Protein 5MVR (pdb70)

Organism: Bacillus subtilis (strain 168) (NCBI:txid224308)

Nearest PDB structures (foldseek):
  5mvr-assembly1_A  TM=1.007E+00  e=6.581E-34  Bacillus subtilis
  5np9-assembly1_A  TM=9.831E-01  e=3.934E-27  Bacillus subtilis
  6n9a-assembly1_E-2  TM=8.313E-01  e=5.200E-14  Thermotoga maritima
  6s84-assembly1_E  TM=8.125E-01  e=1.588E-12  Thermotoga maritima MSB8
  6dcr-assembly2_B  TM=3.555E-01  e=1.978E+00  Escherichia coli K-12

Secondary structure (DSSP, 8-state):
----EEEEEEESSHHHHHHHHHHHHHT--TT-EEEEE--TTSSHHHHHHHHHHHTT--S----SEEEE-SSSS-EEEEE------THHHHTSSSEEEEETGGGGGGGS-S-EEEEEEEEETTTEEEEEEEEESHHHHHHHHHHHHT--

Solvent-accessible surface area: 8008 Å² total; per-residue (Å²): 168,176,167,71,111,99,41,128,47,132,2,79,65,84,115,69,5,43,48,12,0,101,16,0,3,66,48,16,105,73,31,4,3,0,4,0,30,13,108,158,49,2,16,14,69,33,0,0,73,0,0,1,84,18,1,45,8,129,141,129,20,80,116,114,42,37,80,7,96,78,22,121,26,31,0,24,7,4,32,17,143,48,106,112,51,14,91,126,56,7,128,19,130,1,0,0,0,0,6,47,1,96,62,18,86,169,74,20,33,154,85,22,0,49,0,44,1,124,137,19,86,115,102,34,41,40,0,21,0,15,2,38,18,93,45,10,51,100,0,7,90,47,1,59,155,93,99,156

InterPro domains:
  IPR003442 tRNA threonylcarbamoyl adenosine modification protein TsaE [PF02367] (10-134)
  IPR003442 tRNA threonylcarbamoyl adenosine modification protein TsaE [TIGR00150] (10-139)
  IPR027417 P-loop containing nucleoside triphosphate hydrolase [G3DSA:3.40.50.300] (2-152)
  IPR027417 P-loop containing nucleoside triphosphate hydrolase [SSF52540] (26-119)

Sequence (148 aa):
SHMVKQLKWRTVNPEEETKAIAKKLTAAFAKPGDVLTLEGDLGAGKTTFTKGFAEGLGITRIVFTIIKEYNDGGVLPLYHMDVYRMLGLDEYFHGQGVCLVEWAHLIEEQLPQERLQIVIKRAGDDEREITFTAVGNRYEMLCEELSRHDN

Foldseek 3Di:
DDDWDKDKDKDDDLVVLLVLLLLLLLLDWPEAEEEEEEDVPLQRQSSQV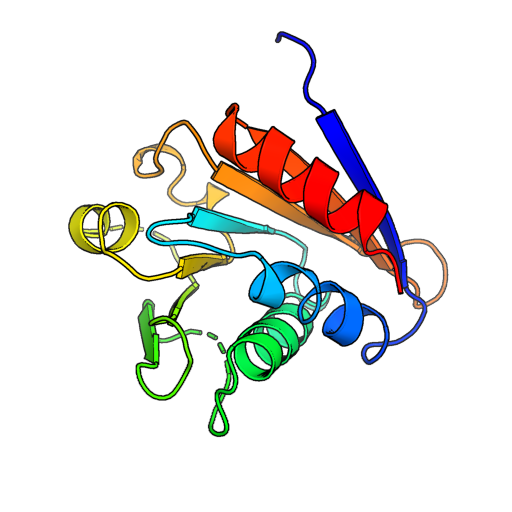SNCVSQVHDDDRAPQWDWDDPGPFIEIEGEPPDDDPCVCNNNDTGYYYYYPCVNVVVNHDQWHWYWYWYQDDDNMIMIMTIGRDPVRVVSVVVSVVVVD

B-factor: mean 52.77, std 24.4, range [19.47, 144.21]

Structure (mmCIF, N/CA/C/O backbone):
data_5MVR
#
_entry.id   5MVR
#
_cell.length_a   68.590
_cell.length_b   59.820
_cell.length_c   39.340
_cell.angle_alpha   90.00
_cell.angle_beta   110.09
_cell.angle_gamma   90.00
#
_symmetry.space_group_name_H-M   'C 1 2 1'
#
loop_
_entity.id
_entity.type
_entity.pdbx_description
1 polymer 'tRNA threonylcarbamoyladenosine biosynthesis protein TsaE'
2 non-polymer "ADENOSINE-5'-DIPHOSPHATE"
3 non-polymer 'MAGNESIUM ION'
4 non-polymer 1,2-ETHANEDIOL
5 water water
#
loop_
_atom_site.group_PDB
_atom_site.id
_atom_site.type_symbol
_atom_site.label_atom_id
_atom_site.label_alt_id
_atom_site.label_comp_id
_atom_site.label_asym_id
_atom_site.label_entity_id
_atom_site.label_seq_id
_atom_site.pdbx_PDB_ins_code
_atom_site.Cartn_x
_atom_site.Cartn_y
_atom_site.Cartn_z
_atom_site.occupancy
_atom_site.B_iso_or_equiv
_atom_site.auth_seq_id
_atom_site.auth_comp_id
_atom_site.auth_asym_id
_atom_site.auth_atom_id
_atom_site.pdbx_PDB_model_num
ATOM 1 N N . SER A 1 2 ? 22.114 1.363 43.288 1.00 130.52 -2 SER A N 1
ATOM 2 C CA . SER A 1 2 ? 21.303 2.532 42.966 1.00 128.00 -2 SER A CA 1
ATOM 3 C C . SER A 1 2 ? 21.808 3.768 43.701 1.00 122.74 -2 SER A C 1
ATOM 4 O O . SER A 1 2 ? 22.800 3.709 44.428 1.00 125.88 -2 SER A O 1
ATOM 7 N N . HIS A 1 3 ? 21.124 4.890 43.500 1.00 113.72 -1 HIS A N 1
ATOM 8 C CA . HIS A 1 3 ? 21.316 6.037 44.368 1.00 104.07 -1 HIS A CA 1
ATOM 9 C C . HIS A 1 3 ? 20.617 5.773 45.705 1.00 86.86 -1 HIS A C 1
ATOM 10 O O . HIS A 1 3 ? 19.982 4.735 45.913 1.00 92.13 -1 HIS A O 1
ATOM 17 N N . MET A 1 4 ? 20.753 6.714 46.629 1.00 59.22 0 MET A N 1
ATOM 18 C CA . MET A 1 4 ? 20.048 6.655 47.901 1.00 49.83 0 MET A CA 1
ATOM 19 C C . MET A 1 4 ? 18.553 6.938 47.709 1.00 39.31 0 MET A C 1
ATOM 20 O O . MET A 1 4 ? 18.160 7.708 46.828 1.00 42.01 0 MET A O 1
ATOM 25 N N . VAL A 1 5 ? 17.715 6.309 48.541 1.00 34.54 1 VAL A N 1
ATOM 26 C CA . VAL A 1 5 ? 16.310 6.673 48.660 1.00 33.39 1 VAL A CA 1
ATOM 27 C C . VAL A 1 5 ? 16.015 7.039 50.107 1.00 31.50 1 VAL A C 1
ATOM 28 O O . VAL A 1 5 ? 16.632 6.516 51.042 1.00 31.79 1 VAL A O 1
ATOM 32 N N . LYS A 1 6 ? 15.086 7.982 50.286 1.00 28.39 2 LYS A N 1
ATOM 33 C CA . LYS A 1 6 ? 14.609 8.347 51.609 1.00 29.77 2 LYS A CA 1
ATOM 34 C C . LYS A 1 6 ? 13.431 7.461 51.979 1.00 26.12 2 LYS A C 1
ATOM 35 O O . LYS A 1 6 ? 12.608 7.106 51.132 1.00 28.35 2 LYS A O 1
ATOM 41 N N . GLN A 1 7 ? 13.335 7.136 53.257 1.00 25.25 3 GLN A N 1
ATOM 42 C CA . GLN A 1 7 ? 12.273 6.261 53.713 1.00 25.09 3 GLN A CA 1
ATOM 43 C C . GLN A 1 7 ? 11.733 6.765 55.034 1.00 29.98 3 GLN A C 1
ATOM 44 O O . GLN A 1 7 ? 12.414 7.481 55.776 1.00 28.74 3 GLN A O 1
ATOM 50 N N . LEU A 1 8 ? 10.499 6.366 55.317 1.00 28.16 4 LEU A N 1
ATOM 51 C CA . LEU A 1 8 ? 9.938 6.392 56.654 1.00 24.32 4 LEU A CA 1
ATOM 52 C C . LEU A 1 8 ? 9.603 4.961 57.048 1.00 22.93 4 LEU A C 1
ATOM 53 O O . LEU A 1 8 ? 9.185 4.164 56.208 1.00 25.61 4 LEU A O 1
ATOM 58 N N . LYS A 1 9 ? 9.776 4.632 58.314 1.00 23.13 5 LYS A N 1
ATOM 59 C CA . LYS A 1 9 ? 9.379 3.292 58.749 1.00 24.18 5 LYS A CA 1
ATOM 60 C C . LYS A 1 9 ? 8.585 3.373 60.037 1.00 27.98 5 LYS A C 1
ATOM 61 O O . LYS A 1 9 ? 8.997 4.049 60.987 1.00 29.50 5 LYS A O 1
ATOM 67 N N . TRP A 1 10 ? 7.455 2.666 60.077 1.00 29.98 6 TRP A N 1
ATOM 68 C CA . TRP A 1 10 ? 6.656 2.566 61.283 1.00 29.09 6 TRP A CA 1
ATOM 69 C C . TRP A 1 10 ? 6.603 1.134 61.763 1.00 34.51 6 TRP A C 1
ATOM 70 O O . TRP A 1 10 ? 6.698 0.192 60.977 1.00 31.63 6 TRP A O 1
ATOM 81 N N . ARG A 1 11 ? 6.338 0.983 63.049 1.00 34.66 7 ARG A N 1
ATOM 82 C CA . ARG A 1 11 ? 5.947 -0.315 63.566 1.00 3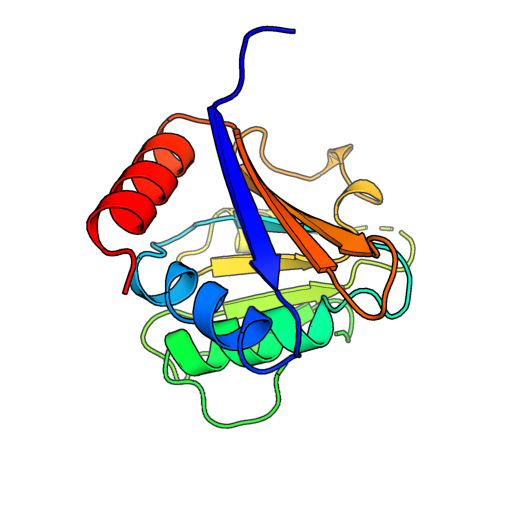8.91 7 ARG A CA 1
ATOM 83 C C . ARG A 1 11 ? 4.535 -0.214 64.122 1.00 41.49 7 ARG A C 1
ATOM 84 O O . ARG A 1 11 ? 4.238 0.695 64.901 1.00 41.40 7 ARG A O 1
ATOM 92 N N . THR A 1 12 ? 3.664 -1.138 63.722 1.00 40.99 8 THR A N 1
ATOM 93 C CA . THR A 1 12 ? 2.295 -1.155 64.219 1.00 36.47 8 THR A CA 1
ATOM 94 C C . THR A 1 12 ? 2.009 -2.496 64.866 1.00 39.80 8 THR A C 1
ATOM 95 O O . THR A 1 12 ? 2.425 -3.546 64.359 1.00 42.35 8 THR A O 1
ATOM 99 N N . VAL A 1 13 ? 1.287 -2.447 65.984 1.00 41.96 9 VAL A N 1
ATOM 100 C CA . VAL A 1 13 ? 0.941 -3.639 66.740 1.00 46.13 9 VAL A CA 1
ATOM 101 C C . VAL A 1 13 ? -0.530 -3.992 66.627 1.00 42.70 9 VAL A C 1
ATOM 102 O O . VAL A 1 13 ? -0.973 -4.942 67.289 1.00 48.17 9 VAL A O 1
ATOM 106 N N . ASN A 1 14 ? -1.301 -3.277 65.811 1.00 37.50 10 ASN A N 1
ATOM 107 C CA . ASN A 1 14 ? -2.705 -3.628 65.618 1.00 42.63 10 ASN A CA 1
ATOM 108 C C . ASN A 1 14 ? -3.201 -2.941 64.348 1.00 40.89 10 ASN A C 1
ATOM 109 O O . ASN A 1 14 ? -2.560 -2.010 63.847 1.00 38.69 10 ASN A O 1
ATOM 114 N N . PRO A 1 15 ? -4.317 -3.422 63.782 1.00 36.14 11 PRO A N 1
ATOM 115 C CA . PRO A 1 15 ? -4.793 -2.831 62.517 1.00 36.59 11 PRO A CA 1
ATOM 116 C C . PRO A 1 15 ? -5.187 -1.371 62.644 1.00 35.65 11 PRO A C 1
ATOM 117 O O . PRO A 1 15 ? -5.064 -0.619 61.667 1.00 35.43 11 PRO A O 1
ATOM 121 N N . GLU A 1 16 ? -5.639 -0.932 63.822 1.00 34.22 12 GLU A N 1
ATOM 122 C CA A GLU A 1 16 ? -6.000 0.473 63.958 0.56 36.17 12 GLU A CA 1
ATOM 123 C CA B GLU A 1 16 ? -5.991 0.475 64.002 0.44 36.19 12 GLU A CA 1
ATOM 124 C C . GLU A 1 16 ? -4.786 1.383 63.787 1.00 35.20 12 GLU A C 1
ATOM 125 O O . GLU A 1 16 ? -4.898 2.455 63.179 1.00 33.39 12 GLU A O 1
ATOM 136 N N . GLU A 1 17 ? -3.615 0.974 64.289 1.00 34.37 13 GLU A N 1
ATOM 137 C CA . GLU A 1 17 ? -2.413 1.784 64.083 1.00 31.55 13 GLU A CA 1
ATOM 138 C C . GLU A 1 17 ? -2.048 1.851 62.607 1.00 30.44 13 GLU A C 1
ATOM 139 O O . GLU A 1 17 ? -1.611 2.900 62.112 1.00 30.86 13 GLU A O 1
ATOM 145 N N . THR A 1 18 ? -2.170 0.726 61.899 1.00 26.48 14 THR A N 1
ATOM 146 C CA . THR A 1 18 ? -1.959 0.721 60.454 1.00 26.78 14 THR A CA 1
ATOM 147 C C . THR A 1 18 ? -2.916 1.654 59.722 1.00 30.28 14 THR A C 1
ATOM 148 O O . THR A 1 18 ? -2.507 2.358 58.787 1.00 28.75 14 THR A O 1
ATOM 152 N N . LYS A 1 19 ? -4.203 1.644 60.095 1.00 28.39 15 LYS A N 1
ATOM 153 C CA . LYS A 1 19 ? -5.160 2.551 59.467 1.00 26.93 15 LYS A CA 1
ATOM 154 C C . LYS A 1 19 ? -4.805 4.009 59.746 1.00 27.51 15 LYS A C 1
ATOM 155 O O . LYS A 1 19 ? -4.976 4.876 58.880 1.00 30.64 15 LYS A O 1
ATOM 161 N N . ALA A 1 20 ? -4.335 4.295 60.959 1.00 27.87 16 ALA A N 1
ATOM 162 C CA . ALA A 1 20 ? -3.999 5.666 61.324 1.00 30.00 16 ALA A CA 1
ATOM 163 C C . ALA A 1 20 ? -2.878 6.209 60.450 1.00 30.37 16 ALA A C 1
ATOM 164 O O . ALA A 1 20 ? -2.895 7.384 60.057 1.00 31.53 16 ALA A O 1
ATOM 166 N N . ILE A 1 21 ? -1.880 5.374 60.142 1.00 28.82 17 ILE A N 1
ATOM 167 C CA . ILE A 1 21 ? -0.815 5.811 59.248 1.00 24.77 17 ILE A CA 1
ATOM 168 C C . ILE A 1 21 ? -1.379 6.090 57.870 1.00 23.30 17 ILE A C 1
ATOM 169 O O . ILE A 1 21 ? -1.000 7.064 57.203 1.00 24.41 17 ILE A O 1
ATOM 174 N N . ALA A 1 22 ? -2.270 5.219 57.402 1.00 23.51 18 ALA A N 1
ATOM 175 C CA . ALA A 1 22 ? -2.851 5.423 56.084 1.00 24.80 18 ALA A CA 1
ATOM 176 C C . ALA A 1 22 ? -3.674 6.705 56.061 1.00 27.93 18 ALA A C 1
ATOM 177 O O . ALA A 1 22 ? -3.725 7.406 55.039 1.00 25.81 18 ALA A O 1
ATOM 179 N N . LYS A 1 23 ? -4.358 6.990 57.174 1.00 25.57 19 LYS A N 1
ATOM 180 C CA A LYS A 1 23 ? -5.178 8.198 57.259 0.39 27.28 19 LYS A CA 1
ATOM 181 C CA B LYS A 1 23 ? -5.179 8.199 57.269 0.61 26.92 19 LYS A CA 1
ATOM 182 C C . LYS A 1 23 ? -4.313 9.448 57.209 1.00 32.52 19 LYS A C 1
ATOM 183 O O . LYS A 1 23 ? -4.692 10.457 56.591 1.00 31.16 19 LYS A O 1
ATOM 194 N N . LEU A 1 24 ? -3.177 9.416 57.894 1.00 27.88 20 LEU A N 1
ATOM 195 C CA . LEU A 1 24 ? -2.227 10.525 57.844 1.00 27.53 20 LEU A CA 1
ATOM 196 C C . LEU A 1 24 ? -1.733 10.734 56.415 1.00 31.42 20 LEU A C 1
ATOM 197 O O . LEU A 1 24 ? -1.688 11.865 55.912 1.00 28.43 20 LEU A O 1
ATOM 202 N N . THR A 1 25 ? -1.382 9.641 55.733 1.00 28.05 21 THR A N 1
ATOM 203 C CA . THR A 1 25 ? -0.860 9.741 54.369 1.00 28.41 21 THR A CA 1
ATOM 204 C C . THR A 1 25 ? -1.894 10.337 53.423 1.00 28.60 21 THR A C 1
ATOM 205 O O . THR A 1 25 ? -1.582 11.210 52.597 1.00 29.27 21 THR A O 1
ATOM 209 N N . ALA A 1 26 ? -3.145 9.868 53.517 1.00 24.21 22 ALA A N 1
ATOM 210 C CA . ALA A 1 26 ? -4.182 10.369 52.627 1.00 27.11 22 ALA A CA 1
ATOM 211 C C . ALA A 1 26 ? -4.407 11.852 52.828 1.00 29.39 22 ALA A C 1
ATOM 212 O O . ALA A 1 26 ? -4.750 12.558 51.878 1.00 32.76 22 ALA A O 1
ATOM 214 N N . ALA A 1 27 ? -4.237 12.336 54.059 1.00 26.96 23 ALA A N 1
ATOM 215 C CA . ALA A 1 27 ? -4.474 13.754 54.320 1.00 30.43 23 ALA A CA 1
ATOM 216 C C . ALA A 1 27 ? -3.556 14.651 53.503 1.00 34.41 23 ALA A C 1
ATOM 217 O O . ALA A 1 27 ? -3.888 15.827 53.276 1.00 35.60 23 ALA A O 1
ATOM 219 N N . PHE A 1 28 ? -2.402 14.139 53.077 1.00 29.78 24 PHE A N 1
ATOM 220 C CA . PHE A 1 28 ? -1.430 14.944 52.344 1.00 34.18 24 PHE A CA 1
ATOM 221 C C . PHE A 1 28 ? -1.227 14.479 50.911 1.00 37.38 24 PHE A C 1
ATOM 222 O O . PHE A 1 28 ? -0.321 14.982 50.228 1.00 33.84 24 PHE A O 1
ATOM 230 N N . ALA A 1 29 ? -2.056 13.556 50.426 1.00 32.90 25 ALA A N 1
ATOM 231 C CA . ALA A 1 29 ? -1.951 13.150 49.035 1.00 36.32 25 ALA A CA 1
ATOM 232 C C . ALA A 1 29 ? -2.446 14.275 48.128 1.00 38.43 25 ALA A C 1
ATOM 233 O O . ALA A 1 29 ? -3.174 15.185 48.558 1.00 37.18 25 ALA A O 1
ATOM 235 N N . LYS A 1 30 ? -2.076 14.189 46.855 1.00 33.69 26 LYS A N 1
ATOM 236 C CA . LYS A 1 30 ? -2.345 15.222 45.865 1.00 40.50 26 LYS A CA 1
ATOM 237 C C . LYS A 1 30 ? -2.694 14.568 44.538 1.00 44.22 26 LYS A C 1
ATOM 238 O O . LYS A 1 30 ? -2.355 13.401 44.309 1.00 38.60 26 LYS A O 1
ATOM 244 N N . PRO A 1 31 ? -3.394 15.286 43.640 1.00 48.30 27 PRO A N 1
ATOM 245 C CA . PRO A 1 31 ? -3.437 14.786 42.259 1.00 55.83 27 PRO A CA 1
ATOM 246 C C . PRO A 1 31 ? -2.046 14.871 41.609 1.00 57.02 27 PRO A C 1
ATOM 247 O O . PRO A 1 31 ? -1.347 15.841 41.896 1.00 69.15 27 PRO A O 1
ATOM 251 N N . GLY A 1 32 ? -1.610 13.911 40.804 1.00 62.33 28 GLY A N 1
ATOM 252 C CA . GLY A 1 32 ? -2.136 12.565 40.743 1.00 61.48 28 GLY A CA 1
ATOM 253 C C . GLY A 1 32 ? -1.052 11.669 41.329 1.00 53.02 28 GLY A C 1
ATOM 254 O O . GLY A 1 32 ? -0.162 11.143 40.633 1.00 51.73 28 GLY A O 1
ATOM 255 N N . ASP A 1 33 ? -1.096 11.532 42.646 1.00 39.24 29 ASP A N 1
ATOM 256 C CA . ASP A 1 33 ? -0.147 10.666 43.325 1.00 35.74 29 ASP A CA 1
ATOM 257 C C . ASP A 1 33 ? -0.362 9.212 42.937 1.00 40.74 29 ASP A C 1
ATOM 258 O O . ASP A 1 33 ? -1.481 8.779 42.635 1.00 34.72 29 ASP A O 1
ATOM 263 N N . VAL A 1 34 ? 0.729 8.447 42.980 1.00 34.11 30 VAL A N 1
ATOM 264 C CA . VAL A 1 34 ? 0.695 7.016 42.716 1.00 34.08 30 VAL A CA 1
ATOM 265 C C . VAL A 1 34 ? 1.423 6.329 43.852 1.00 35.02 30 VAL A C 1
ATOM 266 O O . VAL A 1 34 ? 2.620 6.567 44.059 1.00 30.78 30 VAL A O 1
ATOM 270 N N . LEU A 1 35 ? 0.698 5.506 44.604 1.00 28.75 31 LEU A N 1
ATOM 271 C CA . LEU A 1 35 ? 1.246 4.759 45.725 1.00 28.77 31 LEU A CA 1
ATOM 272 C C . LEU A 1 35 ? 1.162 3.281 45.398 1.00 34.32 31 LEU A C 1
ATOM 273 O O . LEU A 1 35 ? 0.087 2.787 45.051 1.00 35.12 31 LEU A O 1
ATOM 278 N N . THR A 1 36 ? 2.287 2.585 45.486 1.00 27.22 32 THR A N 1
ATOM 279 C CA . THR A 1 36 ? 2.268 1.137 45.363 1.00 27.01 32 THR A CA 1
ATOM 280 C C . THR A 1 36 ? 2.213 0.529 46.749 1.00 29.93 32 THR A C 1
ATOM 281 O O . THR A 1 36 ? 2.674 1.126 47.724 1.00 28.65 32 THR A O 1
ATOM 285 N N . LEU A 1 37 ? 1.589 -0.649 46.842 1.00 27.54 33 LEU A N 1
ATOM 286 C CA . LEU A 1 37 ? 1.289 -1.264 48.130 1.00 22.77 33 LEU A CA 1
ATOM 287 C C . LEU A 1 37 ? 1.666 -2.737 48.034 1.00 31.18 33 LEU A C 1
ATOM 288 O O . LEU A 1 37 ? 1.053 -3.486 47.268 1.00 35.65 33 LEU A O 1
ATOM 293 N N . GLU A 1 38 ? 2.702 -3.147 48.768 1.00 27.30 34 GLU A N 1
ATOM 294 C CA . GLU A 1 38 ? 3.231 -4.502 48.665 1.00 28.96 34 GLU A CA 1
ATOM 295 C C . GLU A 1 38 ? 3.249 -5.163 50.031 1.00 35.38 34 GLU A C 1
ATOM 296 O O . GLU A 1 38 ? 3.259 -4.498 51.068 1.00 30.92 34 GLU A O 1
ATOM 302 N N . GLY A 1 39 ? 3.215 -6.481 50.019 1.00 35.87 35 GLY A N 1
ATOM 303 C CA . GLY A 1 39 ? 3.282 -7.247 51.242 1.00 32.19 35 GLY A CA 1
ATOM 304 C C . GLY A 1 39 ? 2.597 -8.572 51.041 1.00 33.69 35 GLY A C 1
ATOM 305 O O . GLY A 1 39 ? 1.715 -8.712 50.197 1.00 32.04 35 GLY A O 1
ATOM 306 N N . ASP A 1 40 ? 3.032 -9.555 51.821 1.00 32.36 36 ASP A N 1
ATOM 307 C CA . ASP A 1 40 ? 2.498 -10.901 51.664 1.00 36.47 36 ASP A CA 1
ATOM 308 C C . ASP A 1 40 ? 1.004 -10.925 51.968 1.00 34.50 36 ASP A C 1
ATOM 309 O O . ASP A 1 40 ? 0.440 -9.999 52.558 1.00 36.12 36 ASP A O 1
ATOM 314 N N . LEU A 1 41 ? 0.367 -12.002 51.520 1.00 37.32 37 LEU A N 1
ATOM 315 C CA . LEU A 1 41 ? -1.015 -12.281 51.866 1.00 39.78 37 LEU A CA 1
ATOM 316 C C . LEU A 1 41 ? -1.218 -12.150 53.367 1.00 37.24 37 LEU A C 1
ATOM 317 O O . LEU A 1 41 ? -0.490 -12.757 54.155 1.00 41.16 37 LEU A O 1
ATOM 322 N N . GLY A 1 42 ? -2.196 -11.338 53.760 1.00 35.53 38 GLY A N 1
ATOM 323 C CA . GLY A 1 42 ? -2.492 -11.154 55.165 1.00 35.18 38 GLY A CA 1
ATOM 324 C C . GLY A 1 42 ? -1.648 -10.130 55.890 1.00 38.19 38 GLY A C 1
ATOM 325 O O . GLY A 1 42 ? -1.832 -9.959 57.106 1.00 32.78 38 GLY A O 1
ATOM 326 N N . ALA A 1 43 ? -0.729 -9.444 55.193 1.00 30.35 39 ALA A N 1
ATOM 327 C CA . ALA A 1 43 ? 0.158 -8.502 55.867 1.00 34.52 39 ALA A CA 1
ATOM 328 C C . ALA A 1 43 ? -0.587 -7.249 56.312 1.00 34.07 39 ALA A C 1
ATOM 329 O O . ALA A 1 43 ? -0.254 -6.671 57.357 1.00 30.35 39 ALA A O 1
ATOM 331 N N . GLY A 1 44 ? -1.589 -6.817 55.540 1.00 30.37 40 GLY A N 1
ATOM 332 C CA . GLY A 1 44 ? -2.393 -5.665 55.922 1.00 30.98 40 GLY A CA 1
ATOM 333 C C . GLY A 1 44 ? -2.620 -4.620 54.838 1.00 30.29 40 GLY A C 1
ATOM 334 O O . GLY A 1 44 ? -2.925 -3.465 55.145 1.00 29.40 40 GLY A O 1
ATOM 335 N N . LYS A 1 45 ? -2.563 -5.021 53.567 1.00 28.91 41 LYS A N 1
ATOM 336 C CA . LYS A 1 45 ? -2.745 -4.044 52.499 1.00 28.18 41 LYS A CA 1
ATOM 337 C C . LYS A 1 45 ? -4.195 -3.580 52.415 1.00 28.78 41 LYS A C 1
ATOM 338 O O . LYS A 1 45 ? -4.457 -2.388 52.234 1.00 30.36 41 LYS A O 1
ATOM 344 N N . THR A 1 46 ? -5.151 -4.495 52.537 1.00 31.99 42 THR A N 1
ATOM 345 C CA . THR A 1 46 ? -6.548 -4.070 52.543 1.00 29.68 42 THR A CA 1
ATOM 346 C C . THR A 1 46 ? -6.826 -3.171 53.739 1.00 32.44 42 THR A C 1
ATOM 347 O O . THR A 1 46 ? -7.518 -2.153 53.623 1.00 32.79 42 THR A O 1
ATOM 351 N N . THR A 1 47 ? -6.303 -3.546 54.902 1.00 32.59 43 THR A N 1
ATOM 352 C CA . THR A 1 47 ? -6.461 -2.729 56.100 1.00 28.98 43 THR A CA 1
ATOM 353 C C . THR A 1 47 ? -5.903 -1.328 55.873 1.00 30.32 43 THR A C 1
ATOM 354 O O . THR A 1 47 ? -6.559 -0.324 56.169 1.00 30.01 43 THR A O 1
ATOM 358 N N . PHE A 1 48 ? -4.697 -1.248 55.335 1.00 26.23 44 PHE A N 1
ATOM 359 C CA . PHE A 1 48 ? -4.124 0.054 54.996 1.00 28.81 44 PHE A CA 1
ATOM 360 C C . PHE A 1 48 ? -5.042 0.826 54.062 1.00 29.23 44 PHE A C 1
ATOM 361 O O . PHE A 1 48 ? -5.315 2.024 54.265 1.00 26.44 44 PHE A O 1
ATOM 369 N N . THR A 1 49 ? -5.525 0.154 53.019 1.00 28.31 45 THR A N 1
ATOM 370 C CA . THR A 1 49 ? -6.365 0.830 52.039 1.00 33.44 45 THR A CA 1
ATOM 371 C C . THR A 1 49 ? -7.657 1.350 52.659 1.00 36.54 45 THR A C 1
ATOM 372 O O . THR A 1 49 ? -8.121 2.443 52.312 1.00 32.01 45 THR A O 1
ATOM 376 N N . LYS A 1 50 ? -8.273 0.577 53.557 1.00 31.05 46 LYS A N 1
ATOM 377 C CA . LYS A 1 50 ? -9.471 1.078 54.227 1.00 33.35 46 LYS A CA 1
ATOM 378 C C . LYS A 1 50 ? -9.177 2.375 54.970 1.00 31.76 46 LYS A C 1
ATOM 379 O O . LYS A 1 50 ? -9.997 3.303 54.960 1.00 33.38 46 LYS A O 1
ATOM 385 N N . GLY A 1 51 ? -8.032 2.441 55.653 1.00 28.86 47 GLY A N 1
ATOM 386 C CA . GLY A 1 51 ? -7.698 3.640 56.402 1.00 32.57 47 GLY A CA 1
ATOM 387 C C . GLY A 1 51 ? -7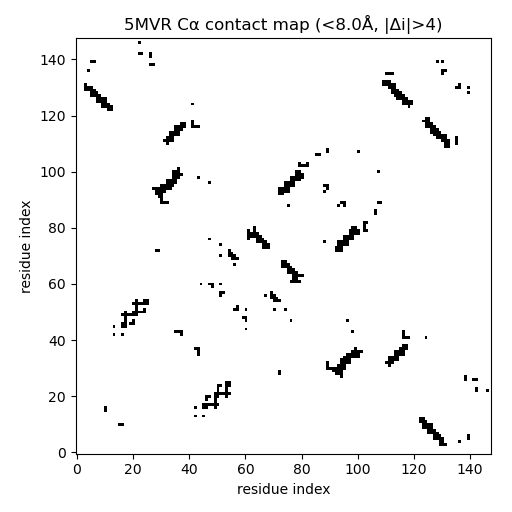.376 4.798 55.484 1.00 33.67 47 GLY A C 1
ATOM 388 O O . GLY A 1 51 ? -7.688 5.959 55.789 1.00 31.88 47 GLY A O 1
ATOM 389 N N . PHE A 1 52 ? -6.767 4.501 54.343 1.00 30.72 48 PHE A N 1
ATOM 390 C CA . PHE A 1 52 ? -6.483 5.543 53.365 1.00 30.62 48 PHE A CA 1
ATOM 391 C C . PHE A 1 52 ? -7.778 6.174 52.861 1.00 34.82 48 PHE A C 1
ATOM 392 O O . PHE A 1 52 ? -7.926 7.405 52.846 1.00 34.08 48 PHE A O 1
ATOM 400 N N . ALA A 1 53 ? -8.737 5.334 52.448 1.00 29.48 49 ALA A N 1
ATOM 401 C CA . ALA A 1 53 ? -10.029 5.847 51.992 1.00 34.07 49 ALA A CA 1
ATOM 402 C C . ALA A 1 53 ? -10.708 6.675 53.070 1.00 36.46 49 ALA A C 1
ATOM 403 O O . ALA A 1 53 ? -11.283 7.731 52.779 1.00 35.75 49 ALA A O 1
ATOM 405 N N . GLU A 1 54 ? -10.660 6.213 54.324 1.00 34.71 50 GLU A N 1
ATOM 406 C CA . GLU A 1 54 ? -11.252 6.986 55.412 1.00 38.75 50 GLU A CA 1
ATOM 407 C C . GLU A 1 54 ? -10.588 8.349 55.541 1.00 41.14 50 GLU A C 1
ATOM 408 O O . GLU A 1 54 ? -11.262 9.344 55.855 1.00 40.73 50 GLU A O 1
ATOM 414 N N . GLY A 1 55 ? -9.277 8.409 55.292 1.00 36.25 51 GLY A N 1
ATOM 415 C CA . GLY A 1 55 ? -8.513 9.650 55.324 1.00 41.66 51 GLY A CA 1
ATOM 416 C C . GLY A 1 55 ? -8.873 10.619 54.220 1.00 41.34 51 GLY A C 1
ATOM 417 O O . GLY A 1 55 ? -8.647 11.823 54.368 1.00 47.22 51 GLY A O 1
ATOM 418 N N . LEU A 1 56 ? -9.418 10.121 53.117 1.00 35.20 52 LEU A N 1
ATOM 419 C CA . LEU A 1 56 ? -9.983 10.964 52.075 1.00 37.31 52 LEU A CA 1
ATOM 420 C C . LEU A 1 56 ? -11.438 11.312 52.340 1.00 41.76 52 LEU A C 1
ATOM 421 O O . LEU A 1 56 ? -12.052 12.006 51.523 1.00 44.29 52 LEU A O 1
ATOM 426 N N . GLY A 1 57 ? -12.013 10.839 53.445 1.00 42.08 53 GLY A N 1
ATOM 427 C CA . GLY A 1 57 ? -13.415 11.112 53.716 1.00 41.09 53 GLY A CA 1
ATOM 428 C C . GLY A 1 57 ? -14.391 10.201 53.006 1.00 48.14 53 GLY A C 1
ATOM 429 O O . GLY A 1 57 ? -15.576 10.538 52.901 1.00 47.21 53 GLY A O 1
ATOM 430 N N . ILE A 1 58 ? -13.928 9.055 52.516 1.00 45.12 54 ILE A N 1
ATOM 431 C CA . ILE A 1 58 ? -14.770 8.079 51.831 1.00 45.84 54 ILE A CA 1
ATOM 432 C C . ILE A 1 58 ? -15.484 7.218 52.867 1.00 54.10 54 ILE A C 1
ATOM 433 O O . ILE A 1 58 ? -14.888 6.812 53.869 1.00 51.08 54 ILE A O 1
ATOM 438 N N . THR A 1 59 ? -16.771 6.927 52.636 1.00 62.91 55 THR A N 1
ATOM 439 C CA . THR A 1 59 ? -17.600 6.275 53.649 1.00 68.79 55 THR A CA 1
ATOM 440 C C . THR A 1 59 ? -18.196 4.937 53.217 1.00 80.61 55 THR A C 1
ATOM 441 O O . THR A 1 59 ? -19.110 4.443 53.886 1.00 82.75 55 THR A O 1
ATOM 445 N N . ARG A 1 60 ? -17.701 4.320 52.145 1.00 91.61 56 ARG A N 1
ATOM 446 C CA . ARG A 1 60 ? -18.357 3.128 51.616 1.00 101.96 56 ARG A CA 1
ATOM 447 C C . ARG A 1 60 ? -17.543 1.847 51.802 1.00 103.80 56 ARG A C 1
ATOM 448 O O . ARG A 1 60 ? -17.376 1.375 52.931 1.00 105.33 56 ARG A O 1
ATOM 456 N N . ILE A 1 61 ? -17.050 1.267 50.705 1.00 104.48 57 ILE A N 1
ATOM 457 C CA . ILE A 1 61 ? -16.457 -0.069 50.733 1.00 10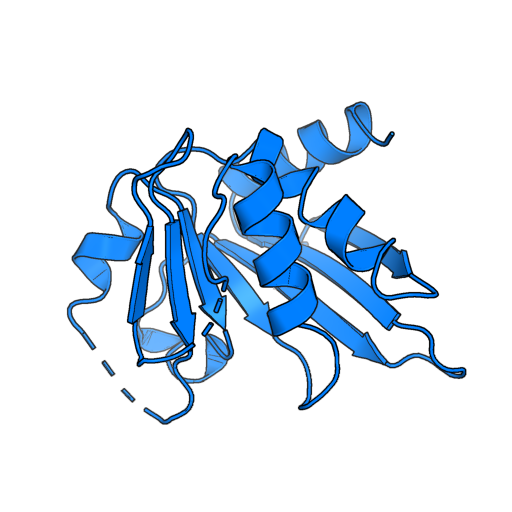1.92 57 ILE A CA 1
ATOM 458 C C . ILE A 1 61 ? -15.029 -0.013 51.266 1.00 100.44 57 ILE A C 1
ATOM 459 O O . ILE A 1 61 ? -14.811 -0.062 52.482 1.00 98.98 57 ILE A O 1
ATOM 464 N N . VAL A 1 62 ? -14.053 0.083 50.363 1.00 98.93 58 VAL A N 1
ATOM 465 C CA . VAL A 1 62 ? -12.632 0.071 50.719 1.00 94.32 58 VAL A CA 1
ATOM 466 C C . VAL A 1 62 ? -12.263 -1.144 51.570 1.00 94.74 58 VAL A C 1
ATOM 467 O O . VAL A 1 62 ? -12.096 -2.252 51.059 1.00 95.15 58 VAL A O 1
ATOM 469 N N . PHE A 1 67 ? -9.950 -4.164 43.569 1.00 93.74 63 PHE A N 1
ATOM 470 C CA . PHE A 1 67 ? -9.901 -5.519 44.027 1.00 97.13 63 PHE A CA 1
ATOM 471 C C . PHE A 1 67 ? -10.485 -6.114 42.786 1.00 108.99 63 PHE A C 1
ATOM 472 O O . PHE A 1 67 ? -9.991 -7.107 42.266 1.00 112.25 63 PHE A O 1
ATOM 474 N N . THR A 1 68 ? -11.470 -5.397 42.233 1.00 121.16 64 THR A N 1
ATOM 475 C CA . THR A 1 68 ? -12.073 -5.754 40.947 1.00 120.30 64 THR A CA 1
ATOM 476 C C . THR A 1 68 ? -11.177 -5.276 39.800 1.00 115.40 64 THR A C 1
ATOM 477 O O . THR A 1 68 ? -11.605 -4.603 38.861 1.00 117.65 64 THR A O 1
ATOM 481 N N . ILE A 1 69 ? -9.909 -5.681 39.883 1.00 98.70 65 ILE A N 1
ATOM 482 C CA . ILE A 1 69 ? -8.807 -5.070 39.146 1.00 83.29 65 ILE A CA 1
ATOM 483 C C . ILE A 1 69 ? -8.710 -3.607 39.571 1.00 72.18 65 ILE A C 1
ATOM 484 O O . ILE A 1 69 ? -7.768 -3.225 40.273 1.00 65.53 65 ILE A O 1
ATOM 489 N N . ILE A 1 70 ? -9.682 -2.782 39.175 1.00 64.91 66 ILE A N 1
ATOM 490 C CA . ILE A 1 70 ? -9.748 -1.386 39.594 1.00 60.09 66 IL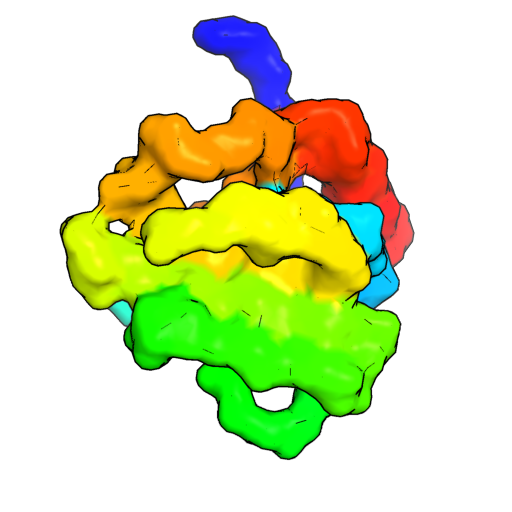E A CA 1
ATOM 491 C C . ILE A 1 70 ? -11.083 -1.145 40.285 1.00 60.49 66 ILE A C 1
ATOM 492 O O . ILE A 1 70 ? -12.112 -1.718 39.911 1.00 65.82 66 ILE A O 1
ATOM 497 N N . LYS A 1 71 ? -11.069 -0.281 41.296 1.00 51.09 67 LYS A N 1
ATOM 498 C CA . LYS A 1 71 ? -12.300 0.331 41.789 1.00 62.73 67 LYS A CA 1
ATOM 499 C C . LYS A 1 71 ? -12.051 1.778 42.154 1.00 59.72 67 LYS A C 1
ATOM 500 O O . LYS A 1 71 ? -10.983 2.142 42.663 1.00 51.37 67 LYS A O 1
ATOM 506 N N . GLU A 1 72 ? -13.085 2.571 41.943 1.00 56.91 68 GLU A N 1
ATOM 507 C CA . GLU A 1 72 ? -13.023 4.014 41.944 1.00 58.36 68 GLU A CA 1
ATOM 508 C C . GLU A 1 72 ? -13.960 4.572 43.004 1.00 64.42 68 GLU A C 1
ATOM 509 O O . GLU A 1 72 ? -15.039 4.026 43.264 1.00 66.24 68 GLU A O 1
ATOM 515 N N . TYR A 1 73 ? -13.517 5.659 43.625 1.00 59.66 69 TYR A N 1
ATOM 516 C CA . TYR A 1 73 ? -14.269 6.352 44.661 1.00 56.66 69 TYR A CA 1
ATOM 517 C C . TYR A 1 73 ? -14.125 7.839 44.403 1.00 60.31 69 TYR A C 1
ATOM 518 O O . TYR A 1 73 ? -13.005 8.356 44.392 1.00 55.81 69 TYR A O 1
ATOM 527 N N . ASN A 1 74 ? -15.247 8.531 44.210 1.00 55.86 70 ASN A N 1
ATOM 528 C CA . ASN A 1 74 ? -15.212 9.968 43.996 1.00 63.83 70 ASN A CA 1
ATOM 529 C C . ASN A 1 74 ? -15.865 10.756 45.116 1.00 65.64 70 ASN A C 1
ATOM 530 O O . ASN A 1 74 ? -15.951 11.985 45.016 1.00 70.30 70 ASN A O 1
ATOM 535 N N . ASP A 1 75 ? -16.319 10.098 46.177 1.00 60.63 71 ASP A N 1
ATOM 536 C CA . ASP A 1 75 ? -17.075 10.772 47.225 1.00 69.68 71 ASP A CA 1
ATOM 537 C C . ASP A 1 75 ? -16.186 11.492 48.235 1.00 64.43 71 ASP A C 1
ATOM 538 O O . ASP A 1 75 ? -16.710 12.162 49.130 1.00 61.67 71 ASP A O 1
ATOM 543 N N . GLY A 1 76 ? -14.861 11.384 48.112 1.00 57.27 72 GLY A N 1
ATOM 544 C CA A GLY A 1 76 ? -13.945 12.009 49.037 0.50 54.38 72 GLY A CA 1
ATOM 545 C CA B GLY A 1 76 ? -13.945 12.009 49.037 0.50 54.38 72 GLY A CA 1
ATOM 546 C C . GLY A 1 76 ? -13.362 13.307 48.506 1.00 55.41 72 GLY A C 1
ATOM 547 O O . GLY A 1 76 ? -13.787 13.849 47.483 1.00 58.62 72 GLY A O 1
ATOM 548 N N . VAL A 1 77 ? -12.356 13.809 49.228 1.00 56.80 73 VAL A N 1
ATOM 549 C CA . VAL A 1 77 ? -11.683 15.042 48.829 1.00 59.26 73 VAL A CA 1
ATOM 550 C C . VAL A 1 77 ? -10.893 14.887 47.540 1.00 60.43 73 VAL A C 1
ATOM 551 O O . VAL A 1 77 ? -10.531 15.891 46.918 1.00 60.58 73 VAL A O 1
ATOM 555 N N . LEU A 1 78 ? -10.626 13.649 47.121 1.00 54.65 74 LEU A N 1
ATOM 556 C CA . LEU A 1 78 ? -9.813 13.350 45.959 1.00 53.18 74 LEU A CA 1
ATOM 557 C C . LEU A 1 78 ? -10.261 11.992 45.458 1.00 48.25 74 LEU A C 1
ATOM 558 O O . LEU A 1 78 ? -10.484 11.092 46.282 1.00 52.97 74 LEU A O 1
ATOM 563 N N . PRO A 1 79 ? -10.414 11.794 44.153 1.00 46.06 75 PRO A N 1
ATOM 564 C CA . PRO A 1 79 ? -10.796 10.463 43.664 1.00 53.02 75 PRO A CA 1
ATOM 565 C C . PRO A 1 79 ? -9.735 9.434 44.019 1.00 49.28 75 PRO A C 1
ATOM 566 O O . PRO A 1 79 ? -8.538 9.722 43.994 1.00 47.79 75 PRO A O 1
ATOM 570 N N . LEU A 1 80 ? -10.183 8.236 44.391 1.00 45.59 76 LEU A N 1
ATOM 571 C CA . LEU A 1 80 ? -9.279 7.145 44.744 1.00 42.30 76 LEU A CA 1
ATOM 572 C C . LEU A 1 80 ? -9.452 5.997 43.765 1.00 42.13 76 LEU A C 1
ATOM 573 O O . LEU A 1 80 ? -10.555 5.470 43.607 1.00 44.27 76 LEU A O 1
ATOM 578 N N . TYR A 1 81 ? -8.355 5.597 43.133 1.00 40.46 77 TYR A N 1
ATOM 579 C CA . TYR A 1 81 ? -8.339 4.486 42.196 1.00 38.46 77 TYR A CA 1
ATOM 580 C C . TYR A 1 81 ? -7.511 3.400 42.854 1.00 44.74 77 TYR A C 1
ATOM 581 O O . TYR A 1 81 ? -6.291 3.364 42.737 1.00 42.00 77 TYR A O 1
ATOM 590 N N . HIS A 1 82 ? -8.184 2.522 43.558 1.00 42.55 78 HIS A N 1
ATOM 591 C CA . HIS A 1 82 ? -7.565 1.382 44.216 1.00 43.93 78 HIS A CA 1
ATOM 592 C C . HIS A 1 82 ? -7.482 0.228 43.216 1.00 40.61 78 HIS A C 1
ATOM 593 O O . HIS A 1 82 ? -8.473 -0.131 42.559 1.00 43.40 78 HIS A O 1
ATOM 600 N N . MET A 1 83 ? -6.297 -0.337 43.071 1.00 34.71 79 MET A N 1
ATOM 601 C CA . MET A 1 83 ? -6.073 -1.385 42.095 1.00 37.69 79 MET A CA 1
ATOM 602 C C . MET A 1 83 ? -5.479 -2.589 42.803 1.00 41.77 79 MET A C 1
ATOM 603 O O . MET A 1 83 ? -4.667 -2.451 43.721 1.00 40.25 79 MET A O 1
ATOM 608 N N . ASP A 1 84 ? -5.904 -3.767 42.386 1.00 46.77 80 ASP A N 1
ATOM 609 C CA . ASP A 1 84 ? -5.300 -5.015 42.838 1.00 53.99 80 ASP A CA 1
ATOM 610 C C . ASP A 1 84 ? -4.915 -5.775 41.576 1.00 52.85 80 ASP A C 1
ATOM 611 O O . ASP A 1 84 ? -5.769 -6.374 40.918 1.00 50.45 80 ASP A O 1
ATOM 616 N N . VAL A 1 85 ? -3.635 -5.735 41.229 1.00 50.20 81 VAL A N 1
ATOM 617 C CA . VAL A 1 85 ? -3.199 -6.245 39.937 1.00 60.43 81 VAL A CA 1
ATOM 618 C C . VAL A 1 85 ? -2.794 -7.710 40.060 1.00 66.64 81 VAL A C 1
ATOM 619 O O . VAL A 1 85 ? -1.996 -8.228 39.270 1.00 69.81 81 VAL A O 1
ATOM 623 N N . TYR A 1 86 ? -3.373 -8.394 41.034 1.00 66.74 82 TYR A N 1
ATOM 624 C CA . TYR A 1 86 ? -3.152 -9.818 41.221 1.00 81.13 82 TYR A CA 1
ATOM 625 C C . TYR A 1 86 ? -4.394 -10.582 40.746 1.00 87.86 82 TYR A C 1
ATOM 626 O O . TYR A 1 86 ? -5.428 -10.532 41.407 1.00 92.21 82 TYR A O 1
ATOM 635 N N . ARG A 1 87 ? -4.313 -11.271 39.608 1.00 92.47 83 ARG A N 1
ATOM 636 C CA . ARG A 1 87 ? -3.162 -11.234 38.725 1.00 94.04 83 ARG A CA 1
ATOM 637 C C . ARG A 1 87 ? -3.339 -10.154 37.670 1.00 94.58 83 ARG A C 1
ATOM 638 O O . ARG A 1 87 ? -4.334 -9.429 37.714 1.00 93.94 83 ARG A O 1
ATOM 639 N N . MET A 1 88 ? -2.409 -10.029 36.721 1.00 95.25 84 MET A N 1
ATOM 640 C CA . MET A 1 88 ? -1.282 -10.947 36.528 1.00 97.82 84 MET A CA 1
ATOM 641 C C . MET A 1 88 ? -0.210 -10.844 37.609 1.00 97.14 84 MET A C 1
ATOM 642 O O . MET A 1 88 ? 0.111 -11.836 38.265 1.00 98.88 84 MET A O 1
ATOM 644 N N . LEU A 1 95 ? -4.062 -2.200 31.674 1.00 95.90 91 LEU A N 1
ATOM 645 C CA . LEU A 1 95 ? -4.030 -1.124 30.690 1.00 98.37 91 LEU A CA 1
ATOM 646 C C . LEU A 1 95 ? -5.451 -0.798 30.214 1.00 99.88 91 LEU A C 1
ATOM 647 O O . LEU A 1 95 ? -6.314 -1.676 30.214 1.00 102.88 91 LEU A O 1
ATOM 649 N N . GLY A 1 96 ? -5.712 0.454 29.834 1.00 96.45 92 GLY A N 1
ATOM 650 C CA . GLY A 1 96 ? -4.741 1.533 29.881 1.00 90.39 92 GLY A CA 1
ATOM 651 C C . GLY A 1 96 ? -4.704 2.259 31.212 1.00 81.83 92 GLY A C 1
ATOM 652 O O . GLY A 1 96 ? -5.368 3.280 31.405 1.00 81.76 92 GLY A O 1
ATOM 653 N N . LEU A 1 97 ? -3.910 1.721 32.138 1.00 70.81 93 LEU A N 1
ATOM 654 C CA . LEU A 1 97 ? -3.760 2.317 33.457 1.00 65.56 93 LEU A CA 1
ATOM 655 C C . LEU A 1 97 ? -3.156 3.707 33.400 1.00 63.86 93 LEU A C 1
ATOM 656 O O . LEU A 1 97 ? -3.228 4.441 34.395 1.00 57.39 93 LEU A O 1
ATOM 661 N N . ASP A 1 98 ? -2.565 4.081 32.267 1.00 64.17 94 ASP A N 1
ATOM 662 C CA . ASP A 1 98 ? -1.847 5.342 32.193 1.00 67.41 94 ASP A CA 1
ATOM 663 C C . ASP A 1 98 ? -2.766 6.526 32.450 1.00 68.14 94 ASP A C 1
ATOM 664 O O . ASP A 1 98 ? -2.333 7.532 33.023 1.00 67.20 94 ASP A O 1
ATOM 669 N N . GLU A 1 99 ? -4.035 6.425 32.046 1.00 72.03 95 GLU A N 1
ATOM 670 C CA . GLU A 1 99 ? -4.969 7.517 32.292 1.00 77.16 95 GLU A CA 1
ATOM 671 C C . GLU A 1 99 ? -5.227 7.706 33.782 1.00 70.69 95 GLU A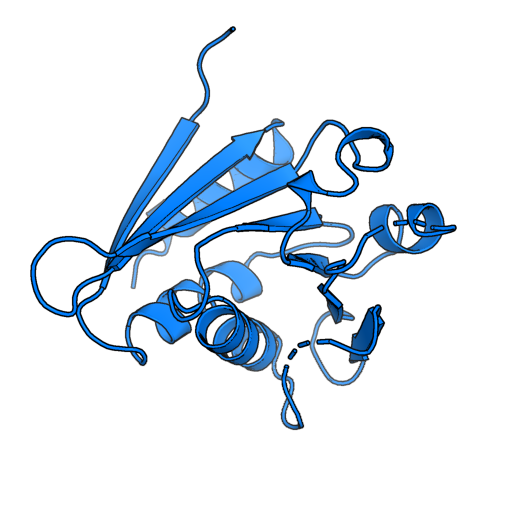 C 1
ATOM 672 O O . GLU A 1 99 ? -5.438 8.837 34.237 1.00 69.46 95 GLU A O 1
ATOM 678 N N . TYR A 1 100 ? -5.202 6.619 34.556 1.00 64.01 96 TYR A N 1
ATOM 679 C CA . TYR A 1 100 ? -5.379 6.732 36.000 1.00 58.93 96 TYR A CA 1
ATOM 680 C C . TYR A 1 100 ? -4.132 7.298 36.662 1.00 57.32 96 TYR A C 1
ATOM 681 O O . TYR A 1 100 ? -4.222 8.206 37.496 1.00 52.18 96 TYR A O 1
ATOM 690 N N . PHE A 1 101 ? -2.955 6.755 36.313 1.00 52.57 97 PHE A N 1
ATOM 691 C CA . PHE A 1 101 ? -1.701 7.222 36.900 1.00 53.29 97 PHE A CA 1
ATOM 692 C C . PHE A 1 101 ? -1.492 8.712 36.676 1.00 54.16 97 PHE A C 1
ATOM 693 O O . PHE A 1 101 ? -0.913 9.394 37.531 1.00 51.70 97 PHE A O 1
ATOM 701 N N . HIS A 1 102 ? -1.933 9.227 35.529 1.00 59.33 98 HIS A N 1
ATOM 702 C CA . HIS A 1 102 ? -1.881 10.649 35.222 1.00 67.22 98 HIS A CA 1
ATOM 703 C C . HIS A 1 102 ? -3.252 11.297 35.320 1.00 66.81 98 HIS A C 1
ATOM 704 O O . HIS A 1 102 ? -3.507 12.319 34.677 1.00 74.80 98 HIS A O 1
ATOM 711 N N . GLY A 1 103 ? -4.147 10.706 36.099 1.00 62.57 99 GLY A N 1
ATOM 712 C CA . GLY A 1 103 ? -5.395 11.346 36.442 1.00 64.57 99 GLY A CA 1
ATOM 713 C C . GLY A 1 103 ? -5.173 12.462 37.442 1.00 65.25 99 GLY A C 1
ATOM 714 O O . GLY A 1 103 ? -4.068 12.988 37.601 1.00 61.86 99 GLY A O 1
ATOM 715 N N . GLN A 1 104 ? -6.258 12.836 38.123 1.00 66.71 100 GLN A N 1
ATOM 716 C CA . GLN A 1 104 ? -6.208 13.845 39.174 1.00 67.58 100 GLN A CA 1
ATOM 717 C C . GLN A 1 104 ? -6.687 13.319 40.528 1.00 65.18 100 GLN A C 1
ATOM 718 O O . GLN A 1 104 ? -7.119 14.106 41.376 1.00 61.18 100 GLN A O 1
ATOM 724 N N . GLY A 1 105 ? -6.621 12.010 40.753 1.00 55.11 101 GLY A N 1
ATOM 725 C CA . GLY A 1 105 ? -6.863 11.469 42.076 1.00 46.42 101 GLY A CA 1
ATOM 726 C C . GLY A 1 105 ? -5.628 10.771 42.596 1.00 45.40 101 GLY A C 1
ATOM 727 O O . GLY A 1 105 ? -4.512 11.127 42.208 1.00 46.44 101 GLY A O 1
ATOM 728 N N . VAL A 1 106 ? -5.799 9.794 43.482 1.00 46.91 102 VAL A N 1
ATOM 729 C CA . VAL A 1 106 ? -4.688 9.001 44.004 1.00 37.78 102 VAL A CA 1
ATOM 730 C C . VAL A 1 106 ? -4.877 7.568 43.557 1.00 39.86 102 VAL A C 1
ATOM 731 O O . VAL A 1 106 ? -5.949 6.988 43.770 1.00 39.27 102 VAL A O 1
ATOM 735 N N . CYS A 1 107 ? -3.823 6.988 42.983 1.00 38.72 103 CYS A N 1
ATOM 736 C CA . CYS A 1 107 ? -3.782 5.570 42.662 1.00 43.22 103 CYS A CA 1
ATOM 737 C C . CYS A 1 107 ? -3.095 4.822 43.793 1.00 37.62 103 CYS A C 1
ATOM 738 O O . CYS A 1 107 ? -1.995 5.198 44.223 1.00 33.91 103 CYS A O 1
ATOM 741 N N . LEU A 1 108 ? -3.754 3.773 44.275 1.00 32.45 104 LEU A N 1
ATOM 742 C CA . LEU A 1 108 ? -3.214 2.897 45.307 1.00 34.77 104 LEU A CA 1
ATOM 743 C C . LEU A 1 108 ? -3.171 1.505 44.692 1.00 30.27 104 LEU A C 1
ATOM 744 O O . LEU A 1 108 ? -4.215 0.874 44.503 1.00 33.73 104 LEU A O 1
ATOM 749 N N . VAL A 1 109 ? -1.971 1.045 44.349 1.00 30.18 105 VAL A N 1
ATOM 750 C CA . VAL A 1 109 ? -1.796 -0.090 43.453 1.00 37.02 105 VAL A CA 1
ATOM 751 C C . VAL A 1 109 ? -1.262 -1.257 44.275 1.00 34.64 105 VAL A C 1
ATOM 752 O O . VAL A 1 109 ? -0.068 -1.318 44.567 1.00 30.68 105 VAL A O 1
ATOM 756 N N . GLU A 1 110 ? -2.126 -2.208 44.632 1.00 32.09 106 GLU A N 1
ATOM 757 C CA . GLU A 1 110 ? -1.675 -3.406 45.334 1.00 30.90 106 GLU A CA 1
ATOM 758 C C . GLU A 1 110 ? -0.984 -4.380 44.387 1.00 36.07 106 GLU A C 1
ATOM 759 O O . GLU A 1 110 ? -1.426 -4.587 43.254 1.00 40.15 106 GLU A O 1
ATOM 765 N N . TRP A 1 111 ? 0.103 -4.988 44.867 1.00 30.68 107 TRP A N 1
ATOM 766 C CA . TRP A 1 111 ? 0.878 -5.960 44.085 1.00 35.94 107 TRP A CA 1
ATOM 767 C C . TRP A 1 111 ? 1.449 -5.339 42.815 1.00 40.53 107 TRP A C 1
ATOM 768 O O . TRP A 1 111 ? 1.660 -6.038 41.813 1.00 44.60 107 TRP A O 1
ATOM 779 N N . ALA A 1 112 ? 1.744 -4.032 42.879 1.00 35.24 108 ALA A N 1
ATOM 780 C CA . ALA A 1 112 ? 2.169 -3.269 41.710 1.00 36.86 108 ALA A CA 1
ATOM 781 C C . ALA A 1 112 ? 3.377 -3.886 41.019 1.00 38.06 108 ALA A C 1
ATOM 782 O O . ALA A 1 112 ? 3.564 -3.685 39.811 1.00 39.40 108 ALA A O 1
ATOM 784 N N . HIS A 1 113 ? 4.211 -4.633 41.753 1.00 40.22 109 HIS A N 1
ATOM 785 C CA . HIS A 1 113 ? 5.414 -5.177 41.128 1.00 43.50 109 HIS A CA 1
ATOM 786 C C . HIS A 1 113 ? 5.075 -6.169 40.021 1.00 46.47 109 HIS A C 1
ATOM 787 O O . HIS A 1 113 ? 5.942 -6.485 39.197 1.00 45.27 109 HIS A O 1
ATOM 794 N N . LEU A 1 114 ? 3.826 -6.640 39.964 1.00 46.56 110 LEU A N 1
ATOM 795 C CA . LEU A 1 114 ? 3.407 -7.500 38.867 1.00 53.04 110 LEU A CA 1
ATOM 796 C C . LEU A 1 114 ? 3.222 -6.734 37.559 1.00 54.63 110 LEU A C 1
ATOM 797 O O . LEU A 1 114 ? 3.159 -7.362 36.496 1.00 57.32 110 LEU A O 1
ATOM 802 N N . ILE A 1 115 ? 3.154 -5.404 37.601 1.00 46.49 111 ILE A N 1
ATOM 803 C CA . ILE A 1 115 ? 3.078 -4.601 36.383 1.00 51.23 111 ILE A CA 1
ATOM 804 C C . ILE A 1 115 ? 4.114 -3.489 36.426 1.00 50.14 111 ILE A C 1
ATOM 805 O O . ILE A 1 115 ? 3.844 -2.363 35.986 1.00 44.26 111 ILE A O 1
ATOM 810 N N . GLU A 1 116 ? 5.301 -3.799 36.963 1.00 47.83 112 GLU A N 1
ATOM 811 C CA . GLU A 1 116 ? 6.359 -2.798 37.096 1.00 53.09 112 GLU A CA 1
ATOM 812 C C . GLU A 1 116 ? 6.572 -2.039 35.796 1.00 49.55 112 GLU A C 1
ATOM 813 O O . GLU A 1 116 ? 6.718 -0.811 35.796 1.00 49.90 112 GLU A O 1
ATOM 819 N N . GLU A 1 117 ? 6.555 -2.761 34.676 1.00 49.08 113 GLU A N 1
ATOM 820 C CA . GLU A 1 117 ? 6.792 -2.183 33.362 1.00 60.29 113 GLU A CA 1
ATOM 821 C C . GLU A 1 117 ? 5.810 -1.065 33.018 1.00 59.18 113 GLU A C 1
ATOM 822 O O . GLU A 1 117 ? 6.134 -0.201 32.195 1.00 64.35 113 GLU A O 1
ATOM 828 N N . GLN A 1 118 ? 4.637 -1.039 33.652 1.00 52.67 114 GLN A N 1
ATOM 829 C CA . GLN A 1 118 ? 3.606 -0.057 33.347 1.00 57.20 114 GLN A CA 1
ATOM 830 C C . GLN A 1 118 ? 3.574 1.109 34.325 1.00 54.81 114 GLN A C 1
ATOM 831 O O . GLN A 1 118 ? 2.853 2.085 34.078 1.00 52.36 114 GLN A O 1
ATOM 837 N N . LEU A 1 119 ? 4.321 1.035 35.417 1.00 47.92 115 LEU A N 1
ATOM 838 C CA . LEU A 1 119 ? 4.224 2.046 36.452 1.00 48.79 115 LEU A CA 1
ATOM 839 C C . LEU A 1 119 ? 4.981 3.305 36.044 1.00 51.78 115 LEU A C 1
ATOM 840 O O . LEU A 1 119 ? 5.936 3.236 35.265 1.00 53.38 115 LEU A O 1
ATOM 845 N N . PRO A 1 120 ? 4.574 4.470 36.546 1.00 50.44 116 PRO A N 1
ATOM 846 C CA . PRO A 1 120 ? 5.425 5.653 36.401 1.00 51.55 116 PRO A CA 1
ATOM 847 C C . PRO A 1 120 ? 6.708 5.433 37.180 1.00 48.89 116 PRO A C 1
ATOM 848 O O . PRO A 1 120 ? 6.738 4.667 38.148 1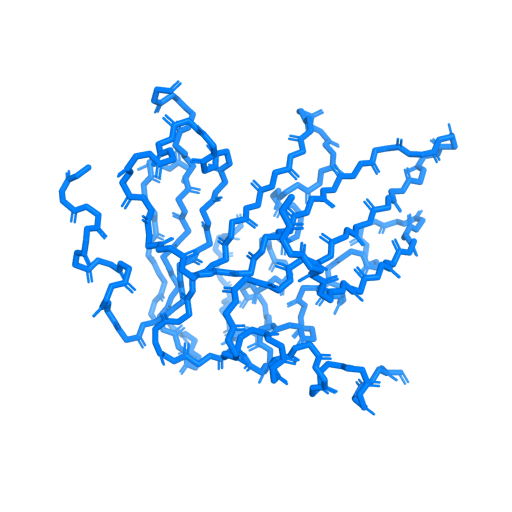.00 42.72 116 PRO A O 1
ATOM 852 N N . GLN A 1 121 ? 7.782 6.101 36.744 1.00 52.83 117 GLN A N 1
ATOM 853 C CA . GLN A 1 121 ? 9.058 5.928 37.429 1.00 53.89 117 GLN A CA 1
ATOM 854 C C . GLN A 1 121 ? 8.980 6.437 38.859 1.00 45.39 117 GLN A C 1
ATOM 855 O O . GLN A 1 121 ? 9.533 5.818 39.772 1.00 49.42 117 GLN A O 1
ATOM 861 N N . GLU A 1 122 ? 8.284 7.546 39.082 1.00 41.51 118 GLU A N 1
ATOM 862 C CA . GLU A 1 122 ? 8.161 8.090 40.424 1.00 39.20 118 GLU A CA 1
ATOM 863 C C . GLU A 1 122 ? 6.902 7.571 41.102 1.00 40.40 118 GLU A C 1
ATOM 864 O O . GLU A 1 122 ? 5.832 7.499 40.490 1.00 41.78 118 GLU A O 1
ATOM 870 N N . ARG A 1 123 ? 7.034 7.228 42.379 1.00 36.80 119 ARG A N 1
ATOM 871 C CA . ARG A 1 123 ? 5.899 6.753 43.160 1.00 32.92 119 ARG A CA 1
ATOM 872 C C . ARG A 1 123 ? 6.331 6.689 44.614 1.00 31.63 119 ARG A C 1
ATOM 873 O O . ARG A 1 123 ? 7.517 6.803 44.936 1.00 32.27 119 ARG A O 1
ATOM 881 N N . LEU A 1 124 ? 5.351 6.510 45.491 1.00 26.44 120 LEU A N 1
ATOM 882 C CA . LEU A 1 124 ? 5.613 6.216 46.895 1.00 25.04 120 LEU A CA 1
ATOM 883 C C . LEU A 1 124 ? 5.372 4.727 47.066 1.00 24.19 120 LEU A C 1
ATOM 884 O O . LEU A 1 124 ? 4.254 4.252 46.850 1.00 28.10 120 LEU A O 1
ATOM 889 N N . GLN A 1 125 ? 6.428 3.991 47.384 1.00 26.08 121 GLN A N 1
ATOM 890 C CA . GLN A 1 125 ? 6.336 2.551 47.543 1.00 24.27 121 GLN A CA 1
ATOM 891 C C . GLN A 1 125 ? 6.108 2.236 49.013 1.00 26.61 121 GLN A C 1
ATOM 892 O O . GLN A 1 125 ? 6.950 2.555 49.859 1.00 29.64 121 GLN A O 1
ATOM 898 N N . ILE A 1 126 ? 4.998 1.558 49.305 1.00 25.73 122 ILE A N 1
ATOM 899 C CA . ILE A 1 126 ? 4.643 1.171 50.662 1.00 23.02 122 ILE A CA 1
ATOM 900 C C . ILE A 1 126 ? 4.776 -0.341 50.755 1.00 26.52 122 ILE A C 1
ATOM 901 O O . ILE A 1 126 ? 4.217 -1.063 49.918 1.00 29.89 122 ILE A O 1
ATOM 906 N N . VAL A 1 127 ? 5.552 -0.814 51.725 1.00 23.54 123 VAL A N 1
ATOM 907 C CA . VAL A 1 127 ? 5.732 -2.256 51.937 1.00 28.19 123 VAL A CA 1
ATOM 908 C C . VAL A 1 127 ? 5.329 -2.574 53.365 1.00 30.19 123 VAL A C 1
ATOM 909 O O . VAL A 1 127 ? 5.827 -1.943 54.301 1.00 27.35 123 VAL A O 1
ATOM 913 N N . ILE A 1 128 ? 4.459 -3.573 53.544 1.00 28.53 124 ILE A N 1
ATOM 914 C CA . ILE A 1 128 ? 4.014 -3.978 54.868 1.00 26.17 124 ILE A CA 1
ATOM 915 C C . ILE A 1 128 ? 4.552 -5.380 55.120 1.00 32.72 124 ILE A C 1
ATOM 916 O O . ILE A 1 128 ? 4.250 -6.311 54.363 1.00 32.30 124 ILE A O 1
ATOM 921 N N . LYS A 1 129 ? 5.400 -5.518 56.140 1.00 34.14 125 LYS A N 1
ATOM 922 C CA . LYS A 1 129 ? 6.079 -6.769 56.451 1.00 39.32 125 LYS A CA 1
ATOM 923 C C . LYS A 1 129 ? 5.672 -7.241 57.842 1.00 37.64 125 LYS A C 1
ATOM 924 O O . LYS A 1 129 ? 5.423 -6.436 58.738 1.00 39.94 125 LYS A O 1
ATOM 930 N N . ARG A 1 130 ? 5.553 -8.559 58.020 1.00 37.56 126 ARG A N 1
ATOM 931 C CA . ARG A 1 130 ? 5.248 -9.105 59.333 1.00 38.32 126 ARG A CA 1
ATOM 932 C C . ARG A 1 130 ? 6.550 -9.259 60.114 1.00 48.93 126 ARG A C 1
ATOM 933 O O . ARG A 1 130 ? 7.541 -9.761 59.576 1.00 55.61 126 ARG A O 1
ATOM 941 N N . ALA A 1 131 ? 6.550 -8.807 61.370 1.00 57.22 127 ALA A N 1
ATOM 942 C CA . ALA A 1 131 ? 7.766 -8.758 62.183 1.00 70.25 127 ALA A CA 1
ATOM 943 C C . ALA A 1 131 ? 7.521 -9.382 63.556 1.00 85.14 127 ALA A C 1
ATOM 944 O O . ALA A 1 131 ? 6.956 -8.741 64.447 1.00 87.00 127 ALA A O 1
ATOM 946 N N . GLY A 1 132 ? 7.956 -10.631 63.721 1.00 92.53 128 GLY A N 1
ATOM 947 C CA . GLY A 1 132 ? 8.074 -11.240 65.033 1.00 100.40 128 GLY A CA 1
ATOM 948 C C . GLY A 1 132 ? 6.781 -11.696 65.673 1.00 101.41 128 GLY A C 1
ATOM 949 O O . GLY A 1 132 ? 6.334 -12.824 65.445 1.00 103.23 128 GLY A O 1
ATOM 950 N N . ASP A 1 133 ? 6.185 -10.834 66.501 1.00 101.08 129 ASP A N 1
ATOM 951 C CA . ASP A 1 133 ? 4.916 -11.134 67.156 1.00 98.73 129 ASP A CA 1
ATOM 952 C C . ASP A 1 133 ? 3.785 -11.067 66.136 1.00 80.78 129 ASP A C 1
ATOM 953 O O . ASP A 1 133 ? 3.943 -11.513 64.996 1.00 74.63 129 ASP A O 1
ATOM 958 N N . ASP A 1 134 ? 2.641 -10.514 66.512 1.00 72.69 130 ASP A N 1
ATOM 959 C CA . ASP A 1 134 ? 1.653 -10.211 65.487 1.00 70.17 130 ASP A CA 1
ATOM 960 C C . ASP A 1 134 ? 1.948 -8.884 64.779 1.00 61.38 130 ASP A C 1
ATOM 961 O O . ASP A 1 134 ? 1.079 -8.336 64.095 1.00 56.32 130 ASP A O 1
ATOM 966 N N . GLU A 1 135 ? 3.165 -8.377 64.901 1.00 57.99 131 GLU A N 1
ATOM 967 C CA . GLU A 1 135 ? 3.435 -6.989 64.562 1.00 54.95 131 GLU A CA 1
ATOM 968 C C . GLU A 1 135 ? 3.806 -6.829 63.090 1.00 45.32 131 GLU A C 1
ATOM 969 O O . GLU A 1 135 ? 4.189 -7.785 62.400 1.00 40.13 131 GLU A O 1
ATOM 975 N N . ARG A 1 136 ? 3.684 -5.587 62.619 1.00 43.44 132 ARG A N 1
ATOM 976 C CA . ARG A 1 136 ? 3.911 -5.225 61.231 1.00 35.04 132 ARG A CA 1
ATOM 977 C C . ARG A 1 136 ? 4.928 -4.092 61.171 1.00 35.80 132 ARG A C 1
ATOM 978 O O . ARG A 1 136 ? 4.974 -3.233 62.051 1.00 34.43 132 ARG A O 1
ATOM 986 N N . GLU A 1 137 ? 5.754 -4.105 60.140 1.00 34.65 133 GLU A N 1
ATOM 987 C CA . GLU A 1 137 ? 6.616 -2.963 59.873 1.00 34.33 133 GLU A CA 1
ATOM 988 C C . GLU A 1 137 ? 6.257 -2.439 58.494 1.00 32.68 133 GLU A C 1
ATOM 989 O O . GLU A 1 137 ? 6.231 -3.191 57.512 1.00 34.56 133 GLU A O 1
ATOM 995 N N . ILE A 1 138 ? 5.926 -1.159 58.435 1.00 26.51 134 ILE A N 1
ATOM 996 C CA . ILE A 1 138 ? 5.428 -0.519 57.232 1.00 22.50 134 ILE A CA 1
ATOM 997 C C . ILE A 1 138 ? 6.510 0.455 56.804 1.00 26.20 134 ILE A C 1
ATOM 998 O O . ILE A 1 138 ? 6.892 1.322 57.599 1.00 26.69 134 ILE A O 1
ATOM 1003 N N . THR A 1 139 ? 7.051 0.272 55.596 1.00 25.08 135 THR A N 1
ATOM 1004 C CA . THR A 1 139 ? 8.139 1.117 55.093 1.00 24.90 135 THR A CA 1
ATOM 1005 C C . THR A 1 139 ? 7.607 1.923 53.922 1.00 27.84 135 THR A C 1
ATOM 1006 O O . THR A 1 139 ? 7.017 1.358 52.994 1.00 25.66 135 THR A O 1
ATOM 1010 N N . PHE A 1 140 ? 7.821 3.247 53.965 1.00 21.92 136 PHE A N 1
ATOM 1011 C CA . PHE A 1 140 ? 7.515 4.135 52.866 1.00 19.47 136 PHE A CA 1
ATOM 1012 C C . PHE A 1 140 ? 8.819 4.466 52.163 1.00 26.98 136 PHE A C 1
ATOM 1013 O O . PHE A 1 140 ? 9.752 4.917 52.818 1.00 27.26 136 PHE A O 1
ATOM 1021 N N . THR A 1 141 ? 8.888 4.244 50.854 1.00 24.42 137 THR A N 1
ATOM 1022 C CA . THR A 1 141 ? 10.095 4.557 50.087 1.00 24.77 137 THR A CA 1
ATOM 1023 C C . THR A 1 141 ? 9.750 5.599 49.034 1.00 25.17 137 THR A C 1
ATOM 1024 O O . THR A 1 141 ? 8.935 5.342 48.140 1.00 27.66 137 THR A O 1
ATOM 1028 N N . ALA A 1 142 ? 10.371 6.773 49.136 1.00 27.64 138 ALA A N 1
ATOM 1029 C CA . ALA A 1 142 ? 10.084 7.867 48.218 1.00 30.50 138 ALA A CA 1
ATOM 1030 C C . ALA A 1 142 ? 10.908 7.720 46.945 1.00 34.35 138 ALA A C 1
ATOM 1031 O O . ALA A 1 142 ? 12.145 7.781 46.993 1.00 34.57 138 ALA A O 1
ATOM 1033 N N . VAL A 1 143 ? 10.240 7.548 45.810 1.00 31.39 139 VAL A N 1
ATOM 1034 C CA . VAL A 1 143 ? 10.909 7.506 44.512 1.00 34.96 139 VAL A CA 1
ATOM 1035 C C . VAL A 1 143 ? 10.449 8.732 43.733 1.00 35.68 139 VAL A C 1
ATOM 1036 O O . VAL A 1 143 ? 9.378 8.722 43.113 1.00 34.38 139 VAL A O 1
ATOM 1040 N N . GLY A 1 144 ? 11.260 9.797 43.767 1.00 37.08 140 GLY A N 1
ATOM 1041 C CA . GLY A 1 144 ? 10.915 11.060 43.140 1.00 40.24 140 GLY A CA 1
ATOM 1042 C C . GLY A 1 144 ? 10.762 12.187 44.146 1.00 40.77 140 GLY A C 1
ATOM 1043 O O . GLY A 1 144 ? 10.408 11.952 45.307 1.00 39.13 140 GLY A O 1
ATOM 1044 N N . ASN A 1 145 ? 11.025 13.420 43.716 1.00 43.10 141 ASN A N 1
ATOM 1045 C CA . ASN A 1 145 ? 11.024 14.530 44.662 1.00 39.33 141 ASN A CA 1
ATOM 1046 C C . ASN A 1 145 ? 9.644 14.751 45.271 1.00 42.25 141 ASN A C 1
ATOM 1047 O O . ASN A 1 145 ? 9.536 15.141 46.441 1.00 41.42 141 ASN A O 1
ATOM 1052 N N . ARG A 1 146 ? 8.581 14.524 44.490 1.00 37.67 142 ARG A N 1
ATOM 1053 C CA . ARG A 1 146 ? 7.230 14.719 45.010 1.00 43.70 142 ARG A CA 1
ATOM 1054 C C . ARG A 1 146 ? 7.001 13.854 46.233 1.00 37.57 142 ARG A C 1
ATOM 1055 O O . ARG A 1 146 ? 6.407 14.298 47.221 1.00 36.90 142 ARG A O 1
ATOM 1063 N N . TYR A 1 147 ? 7.494 12.624 46.197 1.00 35.99 143 TYR A N 1
ATOM 1064 C CA . TYR A 1 147 ? 7.261 11.716 47.310 1.00 30.41 143 TYR A CA 1
ATOM 1065 C C . TYR A 1 147 ? 8.235 11.938 48.466 1.00 35.16 143 TYR A C 1
ATOM 1066 O O . TYR A 1 147 ? 7.876 11.667 49.615 1.00 34.63 143 TYR A O 1
ATOM 1075 N N . GLU A 1 148 ? 9.431 12.487 48.214 1.00 34.86 144 GLU A N 1
ATOM 1076 C CA . GLU A 1 148 ? 10.231 12.979 49.335 1.00 34.57 144 GLU A CA 1
ATOM 1077 C C . GLU A 1 148 ? 9.514 14.114 50.062 1.00 36.46 144 GLU A C 1
ATOM 1078 O O . GLU A 1 148 ? 9.483 14.154 51.303 1.00 36.98 144 GLU A O 1
ATOM 1084 N N . MET A 1 149 ? 8.901 15.031 49.309 1.00 32.47 145 MET A N 1
ATOM 1085 C CA . MET A 1 149 ? 8.157 16.112 49.943 1.00 35.56 145 MET A CA 1
ATOM 1086 C C . MET A 1 149 ? 6.967 15.579 50.733 1.00 33.55 145 MET A C 1
ATOM 1087 O O . MET A 1 149 ? 6.720 16.023 51.860 1.00 36.99 145 MET A O 1
ATOM 1092 N N . LEU A 1 150 ? 6.240 14.601 50.174 1.00 32.83 146 LEU A N 1
ATOM 1093 C CA . LEU A 1 150 ? 5.146 13.971 50.912 1.00 36.61 146 LEU A CA 1
ATOM 1094 C C . LEU A 1 150 ? 5.643 13.390 52.225 1.00 33.98 146 LEU A C 1
ATOM 1095 O O . LEU A 1 150 ? 5.058 13.638 53.283 1.00 31.56 146 LEU A O 1
ATOM 1100 N N . CYS A 1 151 ? 6.735 12.613 52.181 1.00 32.55 147 CYS A N 1
ATOM 1101 C CA . CYS A 1 151 ? 7.223 12.006 53.415 1.00 30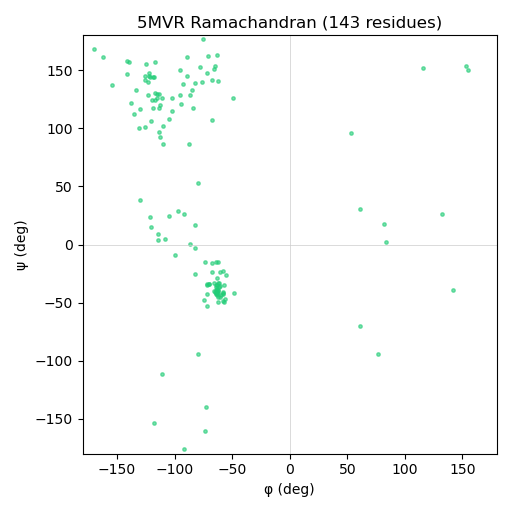.72 147 CYS A CA 1
ATOM 1102 C C . CYS A 1 151 ? 7.666 13.062 54.417 1.00 28.16 147 CYS A C 1
ATOM 1103 O O . CYS A 1 151 ? 7.496 12.880 55.628 1.00 33.95 147 CYS A O 1
ATOM 1106 N N . GLU A 1 152 ? 8.241 14.171 53.941 1.00 34.23 148 GLU A N 1
ATOM 1107 C CA . GLU A 1 152 ? 8.655 15.211 54.870 1.00 40.91 148 GLU A CA 1
ATOM 1108 C C . GLU A 1 152 ? 7.443 15.829 55.550 1.00 38.97 148 GLU A C 1
ATOM 1109 O O . GLU A 1 152 ? 7.475 16.108 56.753 1.00 40.39 148 GLU A O 1
ATOM 1115 N N . GLU A 1 153 ? 6.364 16.039 54.794 1.00 38.87 149 GLU A N 1
ATOM 1116 C CA . GLU A 1 153 ? 5.135 16.554 55.394 1.00 41.56 149 GLU A CA 1
ATOM 1117 C C . GLU A 1 153 ? 4.570 15.577 56.412 1.00 40.18 149 GLU A C 1
ATOM 1118 O O . GLU A 1 153 ? 4.132 15.982 57.495 1.00 36.82 149 GLU A O 1
ATOM 1124 N N . LEU A 1 154 ? 4.582 14.277 56.094 1.00 34.01 150 LEU A N 1
ATOM 1125 C CA . LEU A 1 154 ? 4.089 13.296 57.057 1.00 32.82 150 LEU A CA 1
ATOM 1126 C C . LEU A 1 154 ? 4.908 13.327 58.337 1.00 37.53 150 LEU A C 1
ATOM 1127 O O . LEU A 1 154 ? 4.371 13.118 59.430 1.00 37.92 150 LEU A O 1
ATOM 1132 N N . SER A 1 155 ? 6.222 13.551 58.225 1.00 36.40 151 SER A N 1
ATOM 1133 C CA . SER A 1 155 ? 7.058 13.486 59.418 1.00 43.08 151 SER A CA 1
ATOM 1134 C C . SER A 1 155 ? 6.812 14.681 60.330 1.00 43.43 151 SER A C 1
ATOM 1135 O O . SER A 1 155 ? 6.847 14.546 61.560 1.00 47.82 151 SER A O 1
ATOM 1138 N N . ARG A 1 156 ? 6.545 15.856 59.753 1.00 47.62 152 ARG A N 1
ATOM 1139 C CA . ARG A 1 156 ? 6.258 17.026 60.583 1.00 55.18 152 ARG A CA 1
ATOM 1140 C C . ARG A 1 156 ? 4.913 16.903 61.284 1.00 60.02 152 ARG A C 1
ATOM 1141 O O . ARG A 1 156 ? 4.759 17.383 62.414 1.00 63.95 152 ARG A O 1
ATOM 1149 N N . HIS A 1 157 ? 3.935 16.269 60.634 1.00 54.22 153 HIS A N 1
ATOM 1150 C CA . HIS A 1 157 ? 2.596 16.093 61.185 1.00 58.39 153 HIS A CA 1
ATOM 1151 C C . HIS A 1 157 ? 2.407 14.729 61.842 1.00 65.08 153 HIS A C 1
ATOM 1152 O O . HIS A 1 157 ? 1.283 14.215 61.866 1.00 60.51 153 HIS A O 1
ATOM 1159 N N . ASP A 1 158 ? 3.477 14.126 62.367 1.00 78.40 154 ASP A N 1
ATOM 1160 C CA . ASP A 1 158 ? 3.372 12.825 63.030 1.00 90.49 154 ASP A CA 1
ATOM 1161 C C . ASP A 1 158 ? 2.561 12.982 64.311 1.00 101.52 154 ASP A C 1
ATOM 1162 O O . ASP A 1 158 ? 3.050 13.539 65.300 1.00 108.21 154 ASP A O 1
ATOM 1167 N N . ASN A 1 159 ? 1.326 12.483 64.291 1.00 105.72 155 ASN A N 1
ATOM 1168 C CA . ASN A 1 159 ? 0.329 12.752 65.329 1.00 110.26 155 ASN A CA 1
ATOM 1169 C C . ASN A 1 159 ? 0.840 12.511 66.745 1.00 111.79 155 ASN A C 1
ATOM 1170 O O . ASN A 1 159 ? 1.060 13.460 67.498 1.00 113.54 155 ASN A O 1
#

Radius of gyration: 14.11 Å; Cα contacts (8 Å, |Δi|>4): 305; chains: 1; bounding box: 40×29×37 Å

GO terms:
  GO:0002949 tRNA threonylcarbamoyladenosine modification (P, IDA)